Protein AF-A0A376MWL7-F1 (afdb_monomer)

Radius of gyration: 13.62 Å; Cα contacts (8 Å, |Δi|>4): 113; chains: 1; bounding box: 41×29×30 Å

pLDDT: mean 79.99, std 13.61, range [36.25, 93.12]

Secondary structure (DSSP, 8-state):
-HHHHHHHHHHHHHHHHHHHHHHHHH-TTHHHHHHHHHHHHHTT-----HHHHHHHHGGG--S---HHHHHS--TT-TTTS-S--SS-SS-TT---

Sequence (96 aa):
MRTVCLIKIKNQLVTMASIIEKETAVSSETRSGCLGIINRLRIGMRLQTDPTVIYGMGERYNGKLSRADLETPTAYNTYTITGLPPGAIATPGRIR

Nearest PDB structures (foldseek):
  2r1f-assembly1_A  TM=9.179E-01  e=9.634E-09  Escherichia coli K-12
  4iiw-assembly1_B  TM=7.792E-01  e=1.824E-05  Listeria monocytogenes EGD-e
  4iiw-assembly1_A-5  TM=7.808E-01  e=2.479E-05  Listeria monocytogenes EGD-e
  8yoa-assembly1_A  TM=7.532E-01  e=7.453E-03  Mycobacteroides abscessus

Organism: Escherichia coli (NCBI:txid562)

Structure (mmCIF, N/CA/C/O backbone):
data_AF-A0A376MWL7-F1
#
_entry.id   AF-A0A376MWL7-F1
#
loop_
_atom_site.group_PDB
_atom_site.id
_atom_site.type_symbol
_atom_site.label_atom_id
_atom_site.label_alt_id
_atom_site.label_comp_id
_atom_site.label_asym_id
_atom_site.label_entity_id
_atom_site.label_seq_id
_atom_site.pdbx_PDB_ins_code
_atom_site.Cartn_x
_atom_site.Cartn_y
_atom_site.Cartn_z
_atom_site.occupancy
_atom_site.B_iso_or_equiv
_atom_site.auth_seq_id
_atom_site.auth_comp_id
_atom_site.auth_asym_id
_atom_site.auth_atom_id
_atom_site.pdbx_PDB_model_num
ATOM 1 N N . MET A 1 1 ? -26.004 -13.338 7.717 1.00 52.59 1 MET A N 1
ATOM 2 C CA . MET A 1 1 ? -25.197 -12.112 7.962 1.00 52.59 1 MET A CA 1
ATOM 3 C C . MET A 1 1 ? -23.916 -12.340 8.780 1.00 52.59 1 MET A C 1
ATOM 5 O O . MET A 1 1 ? -22.915 -11.725 8.439 1.00 52.59 1 MET A O 1
ATOM 9 N N . ARG A 1 2 ? -23.870 -13.224 9.798 1.00 50.25 2 ARG A N 1
ATOM 10 C CA . ARG A 1 2 ? -22.639 -13.476 10.595 1.00 50.25 2 ARG A CA 1
ATOM 11 C C . ARG A 1 2 ? -21.442 -14.016 9.790 1.00 50.25 2 ARG A C 1
ATOM 13 O O . ARG A 1 2 ? -20.322 -13.565 10.004 1.00 50.25 2 ARG A O 1
ATOM 20 N N . THR A 1 3 ? -21.673 -14.912 8.830 1.00 51.78 3 THR A N 1
ATOM 21 C CA . THR A 1 3 ? -20.606 -15.531 8.017 1.00 51.78 3 THR A CA 1
ATOM 22 C C . THR A 1 3 ? -19.849 -14.514 7.155 1.00 51.78 3 THR A C 1
ATOM 24 O O . THR A 1 3 ? -18.629 -14.577 7.065 1.00 51.78 3 THR A O 1
ATOM 27 N N . VAL A 1 4 ? -20.545 -13.519 6.593 1.00 54.47 4 VAL A N 1
ATOM 28 C CA . VAL A 1 4 ? -19.943 -12.478 5.736 1.00 54.47 4 VAL A CA 1
ATOM 29 C C . VAL A 1 4 ? -19.009 -11.558 6.533 1.00 54.47 4 VAL A C 1
ATOM 31 O O . VAL A 1 4 ? -17.934 -11.210 6.056 1.00 54.47 4 VAL A O 1
ATOM 34 N N . CYS A 1 5 ? -19.376 -11.215 7.773 1.00 50.06 5 CYS A N 1
ATOM 35 C CA . CYS A 1 5 ? -18.537 -10.403 8.661 1.00 50.06 5 CYS A CA 1
ATOM 36 C C . CYS A 1 5 ? -17.234 -11.133 9.040 1.00 50.06 5 CYS A C 1
ATOM 38 O O . CYS A 1 5 ? -16.146 -10.570 8.926 1.00 50.06 5 CYS A O 1
ATOM 40 N N . LEU A 1 6 ? -17.333 -12.421 9.390 1.00 59.69 6 LEU A N 1
ATOM 41 C CA . LEU A 1 6 ? -16.182 -13.280 9.696 1.00 59.69 6 LEU A CA 1
ATOM 42 C C . LEU A 1 6 ? -15.222 -13.436 8.506 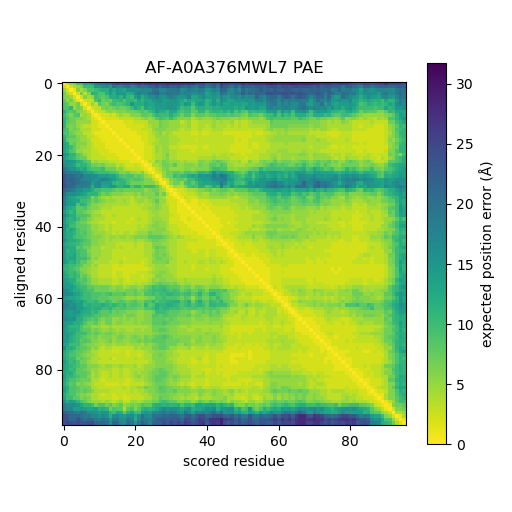1.00 59.69 6 LEU A C 1
ATOM 44 O O . LEU A 1 6 ? -14.009 -13.377 8.695 1.00 59.69 6 LEU A O 1
ATOM 48 N N . ILE A 1 7 ? -15.744 -13.603 7.286 1.00 63.84 7 ILE A N 1
ATOM 49 C CA . ILE A 1 7 ? -14.922 -13.690 6.066 1.00 63.84 7 ILE A CA 1
ATOM 50 C C . ILE A 1 7 ? -14.194 -12.364 5.810 1.00 63.84 7 ILE A C 1
ATOM 52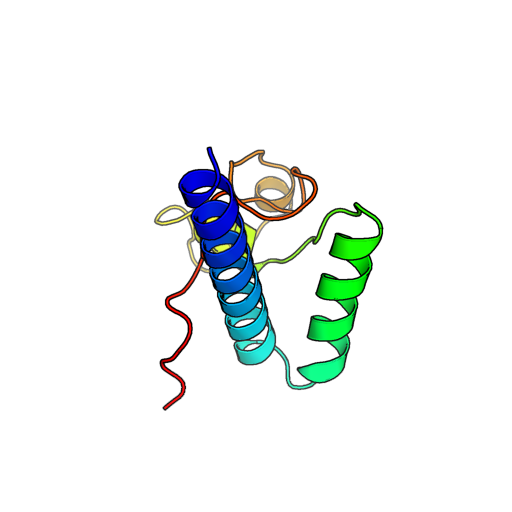 O O . ILE A 1 7 ? -13.006 -12.367 5.494 1.00 63.84 7 ILE A O 1
ATOM 56 N N . LYS A 1 8 ? -14.868 -11.226 6.013 1.00 63.34 8 LYS A N 1
ATOM 57 C CA . LYS A 1 8 ? -14.276 -9.895 5.820 1.00 63.34 8 LYS A CA 1
ATOM 58 C C . LYS A 1 8 ? -13.108 -9.640 6.780 1.00 63.34 8 LYS A C 1
ATOM 60 O O . LYS A 1 8 ? -12.075 -9.138 6.349 1.00 63.34 8 LYS A O 1
ATOM 65 N N . ILE A 1 9 ? -13.236 -10.056 8.043 1.00 73.31 9 ILE A N 1
ATOM 66 C CA . ILE A 1 9 ? -12.165 -9.954 9.050 1.00 73.31 9 ILE A CA 1
ATOM 67 C C . ILE A 1 9 ? -10.976 -10.847 8.679 1.00 73.31 9 ILE A C 1
ATOM 69 O O . ILE A 1 9 ? -9.834 -10.399 8.740 1.00 73.31 9 ILE A O 1
ATOM 73 N N . LYS A 1 10 ? -11.229 -12.091 8.251 1.00 78.56 10 LYS A N 1
ATOM 74 C CA . LYS A 1 10 ? -10.167 -13.011 7.816 1.00 78.56 10 LYS A CA 1
ATOM 75 C C . LYS A 1 10 ? -9.407 -12.468 6.608 1.00 78.56 10 LYS A C 1
ATOM 77 O O . LYS A 1 10 ? -8.182 -12.447 6.635 1.00 78.56 10 LYS A O 1
ATOM 82 N N . ASN A 1 11 ? -10.112 -11.974 5.591 1.00 82.06 11 ASN A N 1
ATOM 83 C CA . ASN A 1 11 ? -9.468 -11.389 4.418 1.00 82.06 11 ASN A CA 1
ATOM 84 C C . ASN A 1 11 ? -8.641 -10.157 4.785 1.00 82.06 11 ASN A C 1
ATOM 86 O O . ASN A 1 11 ? -7.509 -10.050 4.339 1.00 82.06 11 ASN A O 1
ATOM 90 N N . GLN A 1 12 ? -9.153 -9.263 5.634 1.00 84.50 12 GLN A N 1
ATOM 91 C CA . GLN A 1 12 ? -8.389 -8.094 6.078 1.00 84.50 12 GLN A CA 1
ATOM 92 C C . GLN A 1 12 ? -7.144 -8.473 6.884 1.00 84.50 12 GLN A C 1
ATOM 94 O O . GLN A 1 12 ? -6.094 -7.862 6.694 1.00 84.50 12 GLN A O 1
ATOM 99 N N . LEU A 1 13 ? -7.236 -9.502 7.731 1.00 84.12 13 LEU A N 1
ATOM 100 C CA . LEU A 1 13 ? -6.092 -10.032 8.470 1.00 84.12 13 LEU A CA 1
ATOM 101 C C . LEU A 1 13 ? -5.013 -10.563 7.513 1.00 84.12 13 LEU A C 1
ATOM 103 O O . LEU A 1 13 ? -3.843 -10.222 7.657 1.00 84.12 13 LEU A O 1
ATOM 107 N N . VAL A 1 14 ? -5.413 -11.355 6.514 1.00 87.25 14 VAL A N 1
ATOM 108 C CA . VAL A 1 14 ? -4.512 -11.916 5.493 1.00 87.25 14 VAL A CA 1
ATOM 109 C C . VAL A 1 14 ? -3.906 -10.807 4.633 1.00 87.25 14 VAL A C 1
ATOM 111 O O . VAL A 1 14 ? -2.702 -10.814 4.384 1.00 87.25 14 VAL A O 1
ATOM 114 N N . THR A 1 15 ? -4.701 -9.811 4.236 1.00 88.25 15 THR A N 1
ATOM 115 C CA . THR A 1 15 ? -4.214 -8.638 3.506 1.00 88.25 15 THR A CA 1
ATOM 116 C C . THR A 1 15 ? -3.161 -7.893 4.315 1.00 88.25 15 THR A C 1
ATOM 118 O O . THR A 1 15 ? -2.068 -7.643 3.810 1.00 88.25 15 THR A O 1
ATOM 121 N N . MET A 1 16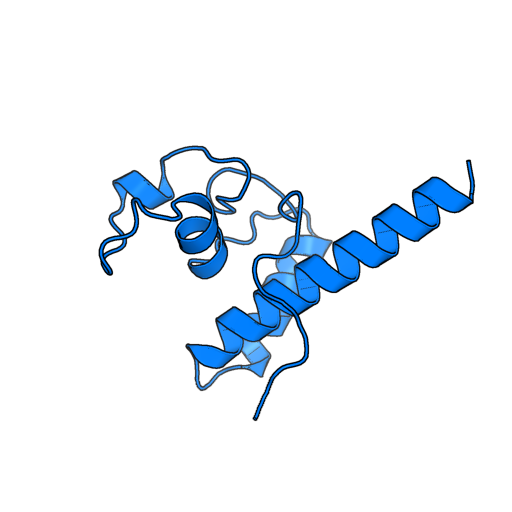 ? -3.442 -7.595 5.583 1.00 86.31 16 MET A N 1
ATOM 122 C CA . MET A 1 16 ? -2.499 -6.901 6.457 1.00 86.31 16 MET A CA 1
ATOM 123 C C . MET A 1 16 ? -1.210 -7.709 6.655 1.00 86.31 16 MET A C 1
ATOM 125 O O . MET A 1 16 ? -0.125 -7.150 6.520 1.00 86.31 16 MET A O 1
ATOM 129 N N . ALA A 1 17 ? -1.316 -9.021 6.884 1.00 85.94 17 ALA A N 1
ATOM 130 C CA . ALA A 1 17 ? -0.159 -9.908 6.997 1.00 85.94 17 ALA A CA 1
ATOM 131 C C . ALA A 1 17 ? 0.696 -9.910 5.718 1.00 85.94 17 ALA A C 1
ATOM 133 O O . ALA A 1 17 ? 1.915 -9.806 5.802 1.00 85.94 17 ALA A O 1
ATOM 134 N N . SER A 1 18 ? 0.066 -9.946 4.539 1.00 88.44 18 SER A N 1
ATOM 135 C CA . SER A 1 18 ? 0.779 -9.933 3.255 1.00 88.44 18 SER A CA 1
ATOM 136 C C . SER A 1 18 ? 1.539 -8.629 2.990 1.00 88.44 18 SER A C 1
ATOM 138 O O . SER A 1 18 ? 2.623 -8.656 2.409 1.00 88.44 18 SER A O 1
ATOM 140 N N . ILE A 1 19 ? 0.988 -7.491 3.433 1.00 86.75 19 ILE A N 1
ATOM 141 C CA . ILE A 1 19 ? 1.636 -6.180 3.310 1.00 86.75 19 ILE A CA 1
ATOM 142 C C . ILE A 1 19 ? 2.845 -6.119 4.239 1.00 86.75 19 ILE A C 1
ATOM 144 O O . ILE A 1 19 ? 3.928 -5.745 3.799 1.00 86.75 19 ILE A O 1
ATOM 148 N N . ILE A 1 20 ? 2.670 -6.532 5.500 1.00 84.31 20 ILE A N 1
ATOM 149 C CA . ILE A 1 20 ? 3.757 -6.572 6.482 1.00 84.31 20 ILE A CA 1
ATOM 150 C C . ILE A 1 20 ? 4.890 -7.465 5.968 1.00 84.31 20 ILE A C 1
ATOM 152 O O . ILE A 1 20 ? 6.031 -7.024 5.948 1.00 84.31 20 ILE A O 1
ATOM 156 N N . GLU A 1 21 ? 4.595 -8.671 5.479 1.00 84.56 21 GLU A N 1
ATOM 157 C CA . GLU A 1 21 ? 5.620 -9.590 4.968 1.00 84.56 21 GLU A CA 1
ATOM 158 C C . GLU A 1 21 ? 6.469 -8.949 3.857 1.00 84.56 21 GLU A C 1
ATOM 160 O O . GLU A 1 21 ? 7.700 -8.998 3.904 1.00 84.56 21 GLU A O 1
ATOM 165 N N . LYS A 1 22 ? 5.835 -8.260 2.901 1.00 84.56 22 LYS A N 1
ATOM 166 C CA . LYS A 1 22 ? 6.556 -7.568 1.824 1.00 84.56 22 LYS A CA 1
ATOM 167 C C . LYS A 1 22 ? 7.367 -6.366 2.302 1.00 84.56 22 LYS A C 1
ATOM 169 O O . LYS A 1 22 ? 8.464 -6.164 1.795 1.00 84.56 22 LYS A O 1
ATOM 174 N N . GLU A 1 23 ? 6.880 -5.623 3.288 1.00 81.69 23 GLU A N 1
ATOM 175 C CA . GLU A 1 23 ? 7.613 -4.498 3.883 1.00 81.69 23 GLU A CA 1
ATOM 176 C C . GLU A 1 23 ? 8.876 -4.971 4.629 1.00 81.69 23 GLU A C 1
ATOM 178 O O . GLU A 1 23 ? 9.946 -4.360 4.559 1.00 81.69 23 GLU A O 1
ATOM 183 N N . THR A 1 24 ? 8.767 -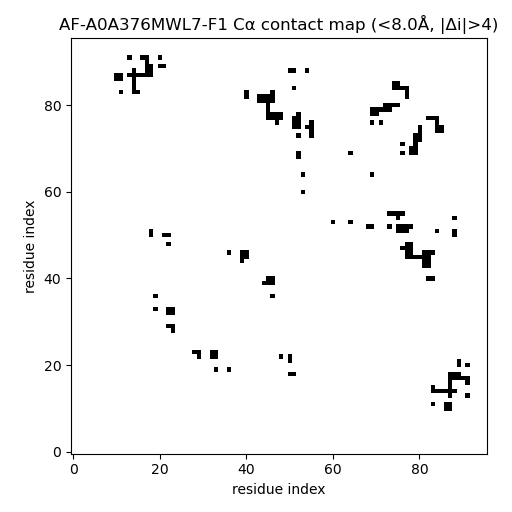6.112 5.314 1.00 71.94 24 THR A N 1
ATOM 184 C CA . THR A 1 24 ? 9.878 -6.717 6.064 1.00 71.94 24 THR A CA 1
ATOM 185 C C . THR A 1 24 ? 10.923 -7.371 5.168 1.00 71.94 24 THR A C 1
ATOM 187 O O . THR A 1 24 ? 12.097 -7.389 5.517 1.00 71.94 24 THR A O 1
ATOM 190 N N . ALA A 1 25 ? 10.532 -7.847 3.982 1.00 68.94 25 ALA A N 1
ATOM 191 C CA . ALA A 1 25 ? 11.475 -8.375 2.997 1.00 68.94 25 ALA A CA 1
ATOM 192 C C . ALA A 1 25 ? 12.391 -7.289 2.401 1.00 68.94 25 ALA A C 1
ATOM 194 O O . ALA A 1 25 ? 13.447 -7.612 1.862 1.00 68.94 25 ALA A O 1
ATOM 195 N N . VAL A 1 26 ? 11.988 -6.015 2.482 1.00 65.69 26 VAL A N 1
ATOM 196 C CA . VAL A 1 26 ? 12.724 -4.877 1.909 1.00 65.69 26 VAL A CA 1
ATOM 197 C C . VAL A 1 26 ? 13.538 -4.117 2.967 1.00 65.69 26 VAL A C 1
ATOM 199 O O . VAL A 1 26 ? 14.558 -3.526 2.621 1.00 65.69 26 VAL A O 1
ATOM 202 N N . SER A 1 27 ? 13.150 -4.145 4.251 1.00 59.53 27 SER A N 1
ATOM 203 C CA . SER A 1 27 ? 13.786 -3.333 5.304 1.00 59.53 27 SER A CA 1
ATOM 204 C C . SER A 1 27 ? 14.304 -4.132 6.512 1.00 59.53 27 SER A C 1
ATOM 206 O O . SER A 1 27 ? 13.605 -4.947 7.119 1.00 59.53 27 SER A O 1
ATOM 208 N N . SER A 1 28 ? 15.532 -3.821 6.940 1.00 59.91 28 SER A N 1
ATOM 209 C CA . SER A 1 28 ? 16.131 -4.324 8.187 1.00 59.91 28 SER A CA 1
ATOM 210 C C . SER A 1 28 ? 15.450 -3.775 9.453 1.00 59.91 28 SER A C 1
ATOM 212 O O . SER A 1 28 ? 15.583 -4.355 10.528 1.00 59.91 28 SER A O 1
ATOM 214 N N . GLU A 1 29 ? 14.648 -2.710 9.333 1.00 58.81 29 GLU A N 1
ATOM 215 C CA . GLU A 1 29 ? 13.847 -2.097 10.408 1.00 58.81 29 GLU A CA 1
ATOM 216 C C . GLU A 1 29 ? 12.399 -2.622 10.453 1.00 58.81 29 GLU A C 1
ATOM 218 O O . GLU A 1 29 ? 11.424 -1.899 10.680 1.00 58.81 29 GLU A O 1
ATOM 223 N N . THR A 1 30 ? 12.266 -3.934 10.280 1.00 63.16 30 THR A N 1
ATOM 224 C CA . THR A 1 30 ? 11.012 -4.701 10.210 1.00 63.16 30 THR A CA 1
ATOM 225 C C . THR A 1 30 ? 9.961 -4.316 11.273 1.00 63.16 30 THR A C 1
ATOM 227 O O . THR A 1 30 ? 8.761 -4.281 10.991 1.00 63.16 30 THR A O 1
ATOM 230 N N . ARG A 1 31 ? 10.371 -3.999 12.510 1.00 67.31 31 ARG A N 1
ATOM 231 C CA . ARG A 1 31 ? 9.435 -3.748 13.623 1.00 67.31 31 ARG A CA 1
ATOM 232 C C . ARG A 1 31 ? 8.797 -2.354 13.583 1.00 67.31 31 ARG A C 1
ATOM 234 O O . ARG A 1 31 ? 7.615 -2.222 13.899 1.00 67.31 31 ARG A O 1
ATOM 241 N N . SER A 1 32 ? 9.557 -1.338 13.178 1.00 74.50 32 SER A N 1
ATOM 242 C CA . SER A 1 32 ? 9.105 0.060 13.139 1.00 74.50 32 SER A CA 1
ATOM 243 C C . SER A 1 32 ? 8.141 0.305 11.978 1.00 74.50 32 SER A C 1
ATOM 245 O O . SER A 1 32 ? 7.089 0.917 12.174 1.00 74.50 32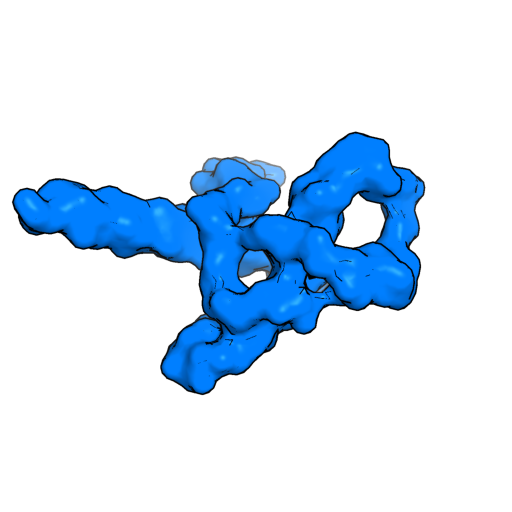 SER A O 1
ATOM 247 N N . GLY A 1 33 ? 8.438 -0.251 10.797 1.00 74.50 33 GLY A N 1
ATOM 248 C CA . GLY A 1 33 ? 7.553 -0.174 9.627 1.00 74.50 33 GLY A CA 1
ATOM 249 C C . GLY A 1 33 ? 6.193 -0.838 9.874 1.00 74.50 33 GLY A C 1
ATOM 250 O O . GLY A 1 33 ? 5.147 -0.246 9.605 1.00 74.50 33 GLY A O 1
ATOM 251 N N . CYS A 1 34 ? 6.194 -2.022 10.499 1.00 79.62 34 CYS A N 1
ATOM 252 C CA . CYS A 1 34 ? 4.972 -2.739 10.870 1.00 79.62 34 CYS A CA 1
ATOM 253 C C . CYS A 1 34 ? 4.083 -1.925 11.829 1.00 79.62 34 CYS A C 1
ATOM 255 O O . CYS A 1 34 ? 2.881 -1.775 11.591 1.00 79.62 34 CYS A O 1
ATOM 257 N N . LEU A 1 35 ? 4.669 -1.324 12.875 1.00 82.94 35 LEU A N 1
ATOM 258 C CA . LEU A 1 35 ? 3.928 -0.449 13.790 1.00 82.94 35 LEU A CA 1
ATOM 259 C C . LEU A 1 35 ? 3.346 0.776 13.073 1.00 82.94 35 LEU A C 1
ATOM 261 O O . LEU A 1 35 ? 2.215 1.171 13.356 1.00 82.94 35 LEU A O 1
ATOM 265 N N . GLY A 1 36 ? 4.096 1.362 12.136 1.00 85.38 36 GLY A N 1
ATOM 266 C CA . GLY A 1 36 ? 3.644 2.492 11.326 1.00 85.38 36 GLY A CA 1
ATOM 267 C C . GLY A 1 36 ? 2.384 2.169 10.522 1.00 85.38 36 GLY A C 1
ATOM 268 O O . GLY A 1 36 ? 1.415 2.926 10.570 1.00 85.38 36 GLY A O 1
ATOM 269 N N . ILE A 1 37 ? 2.356 1.015 9.851 1.00 85.38 37 ILE A N 1
ATOM 270 C CA . ILE A 1 37 ? 1.200 0.551 9.065 1.00 85.38 37 ILE A CA 1
ATOM 271 C C . ILE A 1 37 ? -0.024 0.343 9.965 1.00 85.38 37 ILE A C 1
ATOM 273 O O . ILE A 1 37 ? -1.113 0.826 9.649 1.00 85.38 37 ILE A O 1
ATOM 277 N N . ILE A 1 38 ? 0.150 -0.323 11.112 1.00 86.25 38 ILE A N 1
ATOM 278 C CA . ILE A 1 38 ? -0.943 -0.585 12.061 1.00 86.25 38 ILE A CA 1
ATOM 279 C C . ILE A 1 38 ? -1.502 0.727 12.624 1.00 86.25 38 ILE A C 1
ATOM 281 O O . ILE A 1 38 ? -2.720 0.911 12.679 1.00 86.25 38 ILE A O 1
ATOM 285 N N . ASN A 1 39 ? -0.628 1.659 13.007 1.00 89.25 39 ASN A N 1
ATOM 286 C CA . ASN A 1 39 ? -1.037 2.954 13.543 1.00 89.25 39 ASN A CA 1
ATOM 287 C C . ASN A 1 39 ? -1.798 3.778 12.503 1.00 89.25 39 ASN A C 1
ATOM 289 O O . ASN A 1 39 ? -2.860 4.310 12.825 1.00 89.25 39 ASN A O 1
ATOM 293 N N . ARG A 1 40 ? -1.309 3.828 11.256 1.00 90.81 40 ARG A N 1
ATOM 294 C CA . ARG A 1 40 ? -1.993 4.506 10.143 1.00 90.81 40 ARG A CA 1
ATOM 295 C C . ARG A 1 40 ? -3.371 3.909 9.892 1.00 90.81 40 ARG A C 1
ATOM 297 O O . ARG A 1 40 ? -4.342 4.655 9.799 1.00 90.81 40 ARG A O 1
ATOM 304 N N . LEU A 1 41 ? -3.479 2.581 9.869 1.00 87.81 41 LEU A N 1
ATOM 305 C CA . LEU A 1 41 ? -4.760 1.906 9.679 1.00 87.81 41 LEU A CA 1
ATOM 306 C C . LEU A 1 41 ? -5.749 2.232 10.807 1.00 87.81 41 LEU A C 1
ATOM 308 O O . LEU A 1 41 ? -6.918 2.503 10.541 1.00 87.81 41 LEU A O 1
ATOM 312 N N . ARG A 1 42 ? -5.276 2.254 12.059 1.00 87.69 42 ARG A N 1
ATOM 313 C CA . ARG A 1 42 ? -6.101 2.544 13.240 1.00 87.69 42 ARG A CA 1
ATOM 314 C C . ARG A 1 42 ? -6.694 3.954 13.222 1.00 87.69 42 ARG A C 1
ATOM 316 O O . ARG A 1 42 ? -7.821 4.129 13.673 1.00 87.69 42 ARG A O 1
ATOM 323 N N . ILE A 1 43 ? -5.953 4.940 12.721 1.00 89.69 43 ILE A N 1
ATOM 324 C CA . ILE A 1 43 ? -6.406 6.339 12.639 1.00 89.69 43 ILE A CA 1
ATOM 325 C C . ILE A 1 43 ? -7.066 6.685 11.294 1.00 89.69 43 ILE A C 1
ATOM 327 O O . ILE A 1 43 ? -7.393 7.843 11.060 1.00 89.69 43 ILE A O 1
ATOM 331 N N . GLY A 1 44 ? -7.245 5.709 10.396 1.00 86.38 44 GLY A N 1
ATOM 332 C CA . GLY A 1 44 ? -7.827 5.944 9.072 1.00 86.38 44 GLY A CA 1
ATOM 333 C C . GLY A 1 44 ? -6.928 6.755 8.130 1.00 86.38 44 GLY A C 1
ATOM 334 O O . GLY A 1 44 ? -7.428 7.426 7.232 1.00 86.38 44 GLY A O 1
ATOM 335 N N . MET A 1 45 ? -5.609 6.713 8.326 1.00 88.25 45 MET A N 1
ATOM 336 C CA . MET A 1 45 ? -4.626 7.325 7.432 1.00 88.25 45 MET A CA 1
ATOM 337 C C . MET A 1 45 ? -4.298 6.383 6.263 1.00 88.25 45 MET A C 1
ATOM 339 O O . MET A 1 45 ? -4.409 5.159 6.366 1.00 88.25 45 MET A O 1
ATOM 343 N N . ARG A 1 46 ? -3.876 6.958 5.133 1.00 89.69 46 ARG A N 1
ATOM 344 C CA . ARG A 1 46 ? -3.328 6.202 3.998 1.00 89.69 46 ARG A CA 1
ATOM 345 C C . ARG A 1 46 ? -2.090 5.417 4.431 1.00 89.69 46 ARG A C 1
ATOM 347 O O . ARG A 1 46 ? -1.284 5.930 5.203 1.00 89.69 46 ARG A O 1
ATOM 354 N N . LEU A 1 47 ? -1.940 4.185 3.944 1.00 88.62 47 LEU A N 1
ATOM 355 C CA . LEU A 1 47 ? -0.822 3.327 4.355 1.00 88.62 47 LEU A CA 1
ATOM 356 C C . LEU A 1 47 ? 0.491 3.741 3.685 1.00 88.62 47 LEU A C 1
ATOM 358 O O . LEU A 1 47 ? 1.523 3.691 4.357 1.00 88.62 47 LEU A O 1
ATOM 362 N N . GLN A 1 48 ? 0.411 4.204 2.428 1.00 89.31 48 GLN A N 1
ATOM 363 C CA . GLN A 1 48 ? 1.543 4.670 1.617 1.00 89.31 48 GLN A CA 1
AT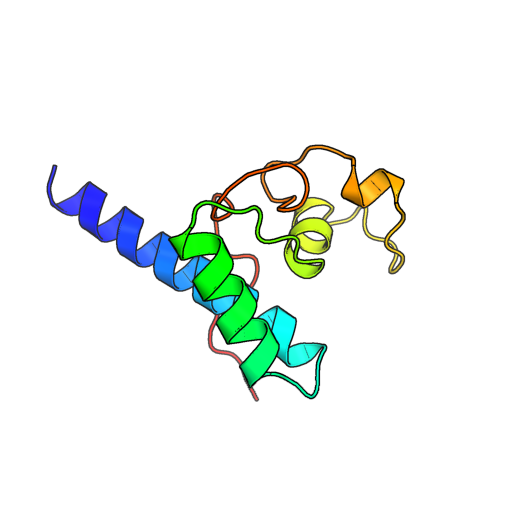OM 364 C C . GLN A 1 48 ? 2.678 3.641 1.577 1.00 89.31 48 GLN A C 1
ATOM 366 O O . GLN A 1 48 ? 3.783 3.907 2.039 1.00 89.31 48 GLN A O 1
ATOM 371 N N . THR A 1 49 ? 2.368 2.438 1.092 1.00 87.38 49 THR A N 1
ATOM 372 C CA . THR A 1 49 ? 3.323 1.328 1.015 1.00 87.38 49 THR A CA 1
ATOM 373 C C . THR A 1 49 ? 3.633 0.973 -0.437 1.00 87.38 49 THR A C 1
ATOM 375 O O . THR A 1 49 ? 2.745 0.575 -1.200 1.00 87.38 49 THR A O 1
ATOM 378 N N . ASP A 1 50 ? 4.908 1.054 -0.819 1.00 87.12 50 ASP A N 1
ATOM 379 C CA . ASP A 1 50 ? 5.393 0.733 -2.170 1.00 87.12 50 ASP A CA 1
ATOM 380 C C . ASP A 1 50 ? 4.983 -0.666 -2.669 1.00 87.12 50 ASP A C 1
ATOM 382 O O . ASP A 1 50 ? 4.526 -0.775 -3.813 1.00 87.12 50 ASP A O 1
ATOM 386 N N . PRO A 1 51 ? 5.032 -1.745 -1.849 1.00 88.56 51 PRO A N 1
ATOM 387 C CA . PRO A 1 51 ? 4.667 -3.086 -2.305 1.00 88.56 51 PRO A CA 1
ATOM 388 C C . PRO A 1 51 ? 3.238 -3.185 -2.845 1.00 88.56 51 PRO A C 1
ATOM 390 O O . PRO A 1 51 ? 2.959 -3.994 -3.728 1.00 88.56 51 PRO A O 1
ATOM 393 N N . THR A 1 52 ? 2.322 -2.359 -2.332 1.00 90.12 52 THR A N 1
AT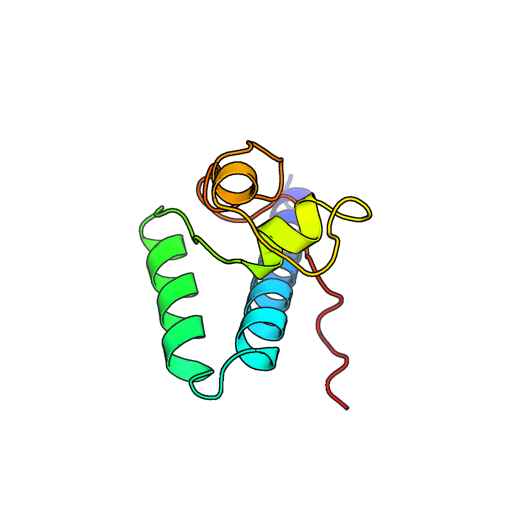OM 394 C CA . THR A 1 52 ? 0.922 -2.354 -2.779 1.00 90.12 52 THR A CA 1
ATOM 395 C C . THR A 1 52 ? 0.754 -1.686 -4.141 1.00 90.12 52 THR A C 1
ATOM 397 O O . THR A 1 52 ? -0.027 -2.164 -4.965 1.00 90.12 52 THR A O 1
ATOM 400 N N . VAL A 1 53 ? 1.545 -0.645 -4.423 1.00 90.50 53 VAL A N 1
ATOM 401 C CA . VAL A 1 53 ? 1.588 0.010 -5.738 1.00 90.50 53 VAL A CA 1
ATOM 402 C C . VAL A 1 53 ? 2.194 -0.934 -6.767 1.00 90.50 53 VAL A C 1
ATOM 404 O O . VAL A 1 53 ? 1.603 -1.149 -7.822 1.00 90.50 53 VAL A O 1
ATOM 407 N N . ILE A 1 54 ? 3.316 -1.573 -6.423 1.00 88.75 54 ILE A N 1
ATOM 408 C CA . ILE A 1 54 ? 3.987 -2.564 -7.274 1.00 88.75 54 ILE A CA 1
ATOM 409 C C . ILE A 1 54 ? 3.035 -3.711 -7.623 1.00 88.75 54 ILE A C 1
ATOM 411 O O . ILE A 1 54 ? 2.910 -4.075 -8.791 1.00 88.75 54 ILE A O 1
ATOM 415 N N . TYR A 1 55 ? 2.302 -4.231 -6.636 1.00 89.25 55 TYR A N 1
ATOM 416 C CA . TYR A 1 55 ? 1.295 -5.262 -6.876 1.00 89.25 55 TYR A CA 1
ATOM 417 C C . TYR A 1 55 ? 0.171 -4.779 -7.804 1.00 89.25 55 TYR A C 1
ATOM 419 O O . TYR A 1 55 ? -0.211 -5.489 -8.730 1.00 89.25 55 TYR A O 1
ATOM 427 N N . GLY A 1 56 ? -0.335 -3.559 -7.594 1.00 87.25 56 GLY A N 1
ATOM 428 C CA . GLY A 1 56 ? -1.381 -2.965 -8.430 1.00 87.25 56 GLY A CA 1
ATOM 429 C C . GLY A 1 56 ? -0.955 -2.693 -9.876 1.00 87.25 56 GLY A C 1
ATOM 430 O O . GLY A 1 56 ? -1.808 -2.676 -10.762 1.00 87.25 56 GLY A O 1
ATOM 431 N N . MET A 1 57 ? 0.341 -2.495 -10.126 1.00 87.31 57 MET A N 1
ATOM 432 C CA . MET A 1 57 ? 0.893 -2.331 -11.474 1.00 87.31 57 MET A CA 1
ATOM 433 C C . MET A 1 57 ? 1.032 -3.659 -12.231 1.00 87.31 57 MET A C 1
ATOM 435 O O . MET A 1 57 ? 0.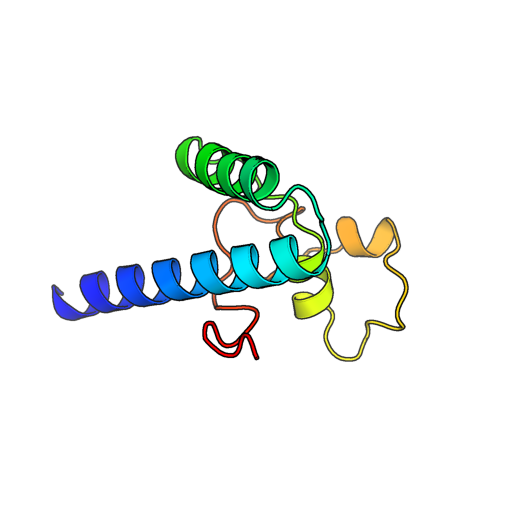942 -3.664 -13.461 1.00 87.31 57 MET A O 1
ATOM 439 N N . GLY A 1 58 ? 1.243 -4.774 -11.523 1.00 87.06 58 GLY A N 1
ATOM 440 C CA . GLY A 1 58 ? 1.404 -6.098 -12.125 1.00 87.06 58 GLY A CA 1
ATOM 441 C C . GLY A 1 58 ? 2.518 -6.124 -13.176 1.00 87.06 58 GLY A C 1
ATOM 442 O O . GLY A 1 58 ? 3.642 -5.706 -12.913 1.00 87.06 58 GLY A O 1
ATOM 443 N N . GLU A 1 59 ? 2.196 -6.568 -14.393 1.00 83.88 59 GLU A N 1
ATOM 444 C CA . GLU A 1 59 ? 3.141 -6.673 -15.519 1.00 83.88 59 GLU A CA 1
ATOM 445 C C . GLU A 1 59 ? 3.687 -5.325 -16.016 1.00 83.88 59 GLU A C 1
ATOM 447 O O . GLU A 1 59 ? 4.694 -5.286 -16.718 1.00 83.88 59 GLU A O 1
ATOM 452 N N . ARG A 1 60 ? 3.053 -4.202 -15.651 1.00 85.06 60 ARG A N 1
ATOM 453 C CA . ARG A 1 60 ? 3.553 -2.862 -16.005 1.00 85.06 60 ARG A CA 1
ATOM 454 C C . ARG A 1 60 ? 4.785 -2.468 -15.196 1.00 85.06 60 ARG A C 1
ATOM 456 O O . ARG A 1 60 ? 5.489 -1.536 -15.578 1.00 85.06 60 ARG A O 1
ATOM 463 N N . TYR A 1 61 ? 5.044 -3.156 -14.086 1.00 86.00 61 TYR A N 1
ATOM 464 C CA . TYR A 1 61 ? 6.205 -2.885 -13.259 1.00 86.00 61 TYR A CA 1
ATOM 465 C C . TYR A 1 61 ? 7.480 -3.397 -13.935 1.00 86.00 61 TYR A C 1
ATOM 467 O O . TYR A 1 61 ? 7.709 -4.596 -14.059 1.00 86.00 61 TYR A O 1
ATOM 475 N N . ASN A 1 62 ? 8.349 -2.471 -14.327 1.00 84.81 62 ASN A N 1
ATOM 476 C CA . ASN A 1 62 ? 9.617 -2.759 -15.001 1.00 84.81 62 ASN A CA 1
ATOM 477 C C . ASN A 1 62 ? 10.828 -2.727 -14.046 1.00 84.81 62 ASN A C 1
ATOM 479 O O . ASN A 1 62 ? 11.965 -2.551 -14.485 1.00 84.81 62 ASN A O 1
ATOM 483 N N . GLY A 1 63 ? 10.592 -2.848 -12.736 1.00 84.06 63 GLY A N 1
ATOM 484 C CA . GLY A 1 63 ? 11.638 -2.740 -11.716 1.00 84.06 63 GLY A CA 1
ATOM 485 C C . GLY A 1 63 ? 11.936 -1.310 -11.256 1.00 84.06 63 GLY A C 1
ATOM 486 O O . GLY A 1 63 ? 12.792 -1.127 -10.393 1.00 84.06 63 GLY A O 1
ATOM 487 N N . LYS A 1 64 ? 11.253 -0.296 -11.802 1.00 85.62 64 LYS A N 1
ATOM 488 C CA . LYS A 1 64 ? 11.358 1.098 -11.357 1.00 85.62 64 LYS A CA 1
ATOM 489 C C . LYS A 1 64 ? 9.985 1.637 -10.979 1.00 85.62 64 LYS A C 1
ATOM 491 O O . LYS A 1 64 ? 9.022 1.458 -11.715 1.00 85.62 64 LYS A O 1
ATOM 496 N N . LEU A 1 65 ? 9.927 2.313 -9.835 1.00 85.75 65 LEU A N 1
ATOM 497 C CA . LEU A 1 65 ? 8.742 3.019 -9.361 1.00 85.75 65 LEU A CA 1
ATOM 498 C C . LEU A 1 65 ? 8.935 4.514 -9.624 1.00 85.75 65 LEU A C 1
ATOM 500 O O . LEU A 1 65 ? 9.869 5.125 -9.100 1.00 85.75 65 LEU A O 1
ATOM 504 N N . SER A 1 66 ? 8.095 5.099 -10.473 1.00 89.00 66 SER A N 1
ATOM 505 C CA . SER A 1 66 ? 8.106 6.535 -10.740 1.00 89.00 66 SER A CA 1
ATOM 506 C C . SER A 1 66 ? 7.105 7.270 -9.845 1.00 89.00 66 SER A C 1
ATOM 508 O O . SER A 1 66 ? 6.169 6.680 -9.308 1.00 89.00 66 SER A O 1
ATOM 510 N N . ARG A 1 67 ? 7.260 8.593 -9.704 1.00 88.00 67 ARG A N 1
ATOM 511 C CA . ARG A 1 67 ? 6.264 9.417 -8.993 1.00 88.00 67 ARG A CA 1
ATOM 512 C C . ARG A 1 67 ? 4.883 9.353 -9.648 1.00 88.00 67 ARG A C 1
ATOM 514 O O . ARG A 1 67 ? 3.885 9.341 -8.940 1.00 88.00 67 ARG A O 1
ATOM 521 N N . ALA A 1 68 ? 4.836 9.248 -10.975 1.00 88.75 68 ALA A N 1
ATOM 522 C CA . ALA A 1 68 ? 3.581 9.102 -11.703 1.00 88.75 68 ALA A CA 1
ATOM 523 C C . ALA A 1 68 ? 2.840 7.813 -11.304 1.00 88.75 68 ALA A C 1
ATOM 525 O O . ALA A 1 68 ? 1.616 7.819 -11.192 1.00 88.75 68 ALA A O 1
ATOM 526 N N . ASP A 1 69 ? 3.566 6.730 -11.012 1.00 87.94 69 ASP A N 1
ATOM 527 C CA . ASP A 1 69 ? 2.965 5.468 -10.565 1.00 87.94 69 ASP A CA 1
ATOM 528 C C . ASP A 1 69 ? 2.353 5.592 -9.164 1.00 87.94 69 ASP A C 1
ATOM 530 O O . ASP A 1 69 ? 1.277 5.054 -8.905 1.00 87.94 69 ASP A O 1
ATOM 534 N N . LEU A 1 70 ? 2.995 6.360 -8.274 1.00 88.81 70 LEU A N 1
ATOM 535 C CA . LEU A 1 70 ? 2.474 6.656 -6.934 1.00 88.81 70 LEU A CA 1
ATOM 536 C C . LEU A 1 70 ? 1.186 7.488 -6.986 1.00 88.81 70 LEU A C 1
ATOM 538 O O . LEU A 1 70 ? 0.302 7.312 -6.149 1.00 88.81 70 LEU A O 1
ATOM 542 N N . GLU A 1 71 ? 1.063 8.373 -7.972 1.00 90.50 71 GLU A N 1
ATOM 543 C CA . GLU A 1 71 ? -0.107 9.235 -8.165 1.00 90.50 71 GLU A CA 1
ATOM 544 C C . GLU A 1 71 ? -1.223 8.556 -8.971 1.00 90.50 71 GLU A C 1
ATOM 546 O O . GLU A 1 71 ? -2.378 8.979 -8.903 1.00 90.50 71 GLU A O 1
ATOM 551 N N . THR A 1 72 ? -0.911 7.480 -9.701 1.00 89.00 72 THR A N 1
ATOM 552 C CA . THR A 1 72 ? -1.880 6.769 -10.539 1.00 89.00 72 THR A CA 1
ATOM 553 C C . THR A 1 72 ? -2.869 5.981 -9.672 1.00 89.00 72 THR A C 1
ATOM 555 O O . THR A 1 72 ? -2.472 5.031 -8.988 1.00 89.00 72 THR A O 1
ATOM 558 N N . PRO A 1 73 ? -4.174 6.312 -9.697 1.00 88.50 73 PRO A N 1
ATOM 559 C CA . PRO A 1 73 ? -5.159 5.629 -8.874 1.00 88.50 73 PRO A CA 1
ATOM 560 C C . PRO A 1 73 ? -5.377 4.196 -9.361 1.00 88.50 73 PRO A C 1
ATOM 562 O O . PRO A 1 73 ? -5.786 3.951 -10.495 1.00 88.50 73 PRO A O 1
ATOM 565 N N . THR A 1 74 ? -5.143 3.237 -8.469 1.00 88.56 74 THR A N 1
ATOM 566 C CA . THR A 1 74 ? -5.476 1.824 -8.677 1.00 88.56 74 THR A CA 1
ATOM 567 C C . THR A 1 74 ? -6.155 1.271 -7.430 1.00 88.56 74 THR A C 1
ATOM 569 O O . THR A 1 74 ? -6.023 1.824 -6.338 1.00 88.56 74 THR A O 1
ATOM 572 N N . ALA A 1 75 ? -6.854 0.142 -7.567 1.00 89.88 75 ALA A N 1
ATOM 573 C CA . ALA A 1 75 ? -7.527 -0.506 -6.439 1.00 89.88 75 ALA A CA 1
ATOM 574 C C . ALA A 1 75 ? -6.565 -0.950 -5.318 1.00 89.88 75 ALA A C 1
ATOM 576 O O . ALA A 1 75 ? -7.016 -1.204 -4.205 1.00 89.88 75 ALA A O 1
ATOM 577 N N . TYR A 1 76 ? -5.261 -1.043 -5.602 1.00 90.88 76 TYR A N 1
ATOM 578 C CA . TYR A 1 76 ? -4.228 -1.452 -4.648 1.00 90.88 76 TYR A CA 1
ATOM 579 C C . TYR A 1 76 ? -3.279 -0.315 -4.255 1.00 90.88 76 TYR A C 1
ATOM 581 O O . TYR A 1 76 ? -2.520 -0.476 -3.307 1.00 90.88 76 TYR A O 1
ATOM 589 N N . ASN A 1 77 ?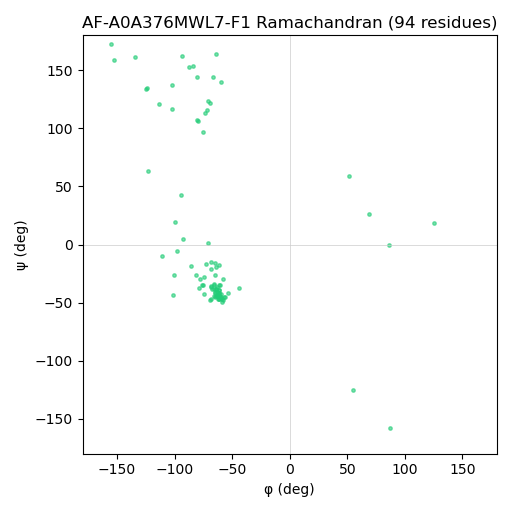 -3.318 0.841 -4.924 1.00 93.12 77 ASN A N 1
ATOM 590 C CA . ASN A 1 77 ? -2.397 1.934 -4.637 1.00 93.12 77 ASN A CA 1
ATOM 591 C C . ASN A 1 77 ? -2.785 2.667 -3.340 1.00 93.12 77 ASN A C 1
ATOM 593 O O . ASN A 1 77 ? -3.591 3.603 -3.352 1.00 93.12 77 ASN A O 1
ATOM 597 N N . THR A 1 78 ? -2.139 2.292 -2.234 1.00 91.38 78 THR A N 1
ATOM 598 C CA . THR A 1 78 ? -2.337 2.881 -0.897 1.00 91.38 78 THR A CA 1
ATOM 599 C C . THR A 1 78 ? -1.804 4.309 -0.723 1.00 91.38 78 THR A C 1
ATOM 601 O O . THR A 1 78 ? -1.953 4.871 0.364 1.00 91.38 78 THR A O 1
ATOM 604 N N . TYR A 1 79 ? -1.234 4.930 -1.763 1.00 91.62 79 TYR A N 1
ATOM 605 C CA . TYR A 1 79 ? -1.004 6.382 -1.819 1.00 91.62 79 TYR A CA 1
ATOM 606 C C . TYR A 1 79 ? -2.263 7.146 -2.229 1.00 91.62 79 TYR A C 1
ATOM 608 O O . TYR A 1 79 ? -2.435 8.302 -1.841 1.00 91.62 79 TYR A O 1
ATOM 616 N N . THR A 1 80 ? -3.164 6.491 -2.962 1.00 91.06 80 THR A N 1
ATOM 617 C CA . THR A 1 80 ? -4.416 7.088 -3.447 1.00 91.06 80 THR A CA 1
ATOM 618 C C . THR A 1 80 ? -5.610 6.666 -2.593 1.00 91.06 80 THR A C 1
ATOM 620 O O . THR A 1 80 ? -6.406 7.518 -2.187 1.00 91.06 80 THR A O 1
ATOM 623 N N . ILE A 1 81 ? -5.692 5.382 -2.230 1.00 90.19 81 ILE A N 1
ATOM 624 C CA . ILE A 1 81 ? -6.771 4.833 -1.400 1.00 90.19 81 ILE A CA 1
ATOM 625 C C . ILE A 1 81 ? -6.463 4.953 0.095 1.00 90.19 81 ILE A C 1
ATOM 627 O O . ILE A 1 81 ? -5.309 4.932 0.525 1.00 90.19 81 ILE A O 1
ATOM 631 N N . THR A 1 82 ? -7.519 5.031 0.900 1.00 88.44 82 THR A N 1
ATOM 632 C CA . THR A 1 82 ? -7.431 5.011 2.364 1.00 88.44 82 THR A CA 1
ATOM 633 C C . THR A 1 82 ? -7.808 3.627 2.889 1.00 88.44 82 THR A C 1
ATOM 635 O O . THR A 1 82 ? -8.796 3.044 2.447 1.00 88.44 82 THR A O 1
ATOM 638 N N . GLY A 1 83 ? -7.055 3.117 3.866 1.00 87.31 83 GLY A N 1
ATOM 639 C CA . GLY A 1 83 ? -7.291 1.800 4.462 1.00 87.31 83 GLY A CA 1
ATOM 640 C C . GLY A 1 83 ? -6.610 0.651 3.713 1.00 87.31 83 GLY A C 1
ATOM 641 O O . GLY A 1 83 ? -5.603 0.844 3.033 1.00 87.31 83 GLY A O 1
ATOM 642 N N . LEU A 1 84 ? -7.130 -0.567 3.896 1.00 87.81 84 LEU A N 1
ATOM 643 C CA . LEU A 1 84 ? -6.571 -1.776 3.286 1.00 87.81 84 LEU A CA 1
ATOM 644 C C . LEU A 1 84 ? -7.012 -1.928 1.819 1.00 87.81 84 LEU A C 1
ATOM 646 O O . LEU A 1 84 ? -8.172 -1.644 1.508 1.00 87.81 84 LEU A O 1
ATOM 650 N N . PRO A 1 85 ? -6.136 -2.452 0.942 1.00 89.75 85 PRO A N 1
ATOM 651 C CA . PRO A 1 85 ? -6.517 -2.850 -0.408 1.00 89.75 85 PRO A CA 1
ATOM 652 C C . PRO A 1 85 ? -7.537 -4.009 -0.388 1.00 89.75 85 PRO A C 1
ATOM 654 O O . PRO A 1 85 ? -7.699 -4.685 0.636 1.00 89.75 85 PRO A O 1
ATOM 657 N N . PRO A 1 86 ? -8.230 -4.277 -1.512 1.00 87.50 86 PRO A N 1
ATOM 658 C CA . PRO A 1 86 ? -9.315 -5.260 -1.577 1.00 87.50 86 PRO A CA 1
ATOM 659 C C . PRO A 1 86 ? -8.863 -6.705 -1.317 1.00 87.50 86 PRO A C 1
ATOM 661 O O . PRO A 1 86 ? -9.692 -7.546 -0.967 1.00 87.50 86 PRO A O 1
ATOM 664 N N . GLY A 1 87 ? -7.568 -7.002 -1.450 1.00 87.50 87 GLY A N 1
ATOM 665 C CA . GLY A 1 87 ? -7.015 -8.332 -1.222 1.00 87.50 87 GLY A CA 1
ATOM 666 C C . GLY A 1 87 ? -5.540 -8.313 -0.842 1.00 87.50 87 GLY A C 1
ATOM 667 O O . GLY A 1 87 ? -4.885 -7.270 -0.877 1.00 87.50 87 GLY A O 1
ATOM 668 N N . ALA A 1 88 ? -5.038 -9.488 -0.473 1.00 88.00 88 ALA A N 1
ATOM 669 C CA . ALA A 1 88 ? -3.635 -9.693 -0.148 1.00 88.00 88 ALA A CA 1
ATOM 670 C C . ALA A 1 88 ? -2.745 -9.508 -1.384 1.00 88.00 88 ALA A C 1
ATOM 672 O O . ALA A 1 88 ? -3.126 -9.883 -2.491 1.00 88.00 88 ALA A O 1
ATOM 673 N N . ILE A 1 89 ? -1.552 -8.953 -1.173 1.00 84.94 89 ILE A N 1
ATOM 674 C CA . ILE A 1 89 ? -0.555 -8.701 -2.230 1.00 84.94 89 ILE A CA 1
ATOM 675 C C . ILE A 1 89 ? 0.522 -9.794 -2.306 1.00 84.94 89 ILE A C 1
ATOM 677 O O . ILE A 1 89 ? 1.394 -9.791 -3.172 1.00 84.94 89 ILE A O 1
ATOM 681 N N . ALA A 1 90 ? 0.486 -10.729 -1.364 1.00 81.81 90 ALA A N 1
ATOM 682 C CA . ALA A 1 90 ? 1.375 -11.872 -1.268 1.00 81.81 90 ALA A CA 1
ATOM 683 C C . ALA A 1 90 ? 0.641 -13.002 -0.547 1.00 81.81 90 ALA A C 1
ATOM 685 O O . ALA A 1 90 ? -0.314 -12.745 0.185 1.00 81.81 90 ALA A O 1
ATOM 686 N N . THR A 1 91 ? 1.089 -14.238 -0.738 1.00 75.62 91 THR A N 1
ATOM 687 C CA . THR A 1 91 ? 0.621 -15.381 0.050 1.00 75.62 91 THR A CA 1
ATOM 688 C C . THR A 1 91 ? 1.359 -15.360 1.387 1.00 75.62 91 THR A C 1
ATOM 690 O O . THR A 1 91 ? 2.550 -15.677 1.388 1.00 75.62 91 THR A O 1
ATOM 693 N N . PRO A 1 92 ? 0.714 -14.979 2.507 1.00 58.53 92 PRO A N 1
ATOM 694 C CA . PRO A 1 92 ? 1.419 -14.911 3.770 1.00 58.53 92 PRO A CA 1
ATOM 695 C C . PRO A 1 92 ? 1.719 -16.329 4.252 1.00 58.53 92 PRO A C 1
ATOM 697 O O . PRO A 1 92 ? 0.802 -17.145 4.375 1.00 58.53 92 PRO A O 1
ATOM 700 N N . GLY A 1 93 ? 2.992 -16.638 4.495 1.00 52.88 93 GLY A N 1
ATOM 701 C CA . GLY A 1 93 ? 3.388 -17.947 5.029 1.00 52.88 93 GLY A CA 1
ATOM 702 C C . GLY A 1 93 ? 4.437 -18.731 4.246 1.00 52.88 93 GLY A C 1
ATOM 703 O O . GLY A 1 93 ? 4.565 -19.933 4.481 1.00 52.88 93 GLY A O 1
ATOM 704 N N . ARG A 1 94 ? 5.223 -18.106 3.362 1.00 41.81 94 ARG A N 1
ATOM 705 C CA . ARG A 1 94 ? 6.423 -18.762 2.817 1.00 41.81 94 ARG A CA 1
ATOM 706 C C . ARG A 1 94 ? 7.683 -17.947 3.075 1.00 41.81 94 ARG A C 1
ATOM 708 O O . ARG A 1 94 ? 8.379 -17.558 2.147 1.00 41.81 94 ARG A O 1
ATOM 715 N N . ILE A 1 95 ? 8.001 -17.774 4.355 1.00 36.25 95 ILE A N 1
ATOM 716 C CA . ILE A 1 95 ? 9.378 -17.510 4.770 1.00 36.25 95 ILE A CA 1
ATOM 717 C C . ILE A 1 95 ? 10.087 -18.870 4.795 1.00 36.25 95 ILE A C 1
ATOM 719 O O . ILE A 1 95 ? 9.801 -19.712 5.649 1.00 36.25 95 ILE A O 1
ATOM 723 N N . ARG A 1 96 ? 10.966 -19.100 3.822 1.00 37.56 96 ARG A N 1
ATOM 724 C CA . ARG A 1 96 ? 12.087 -20.031 3.936 1.00 37.56 96 ARG A CA 1
ATOM 725 C C . ARG A 1 96 ? 13.347 -19.274 3.558 1.00 37.56 96 ARG A C 1
ATOM 727 O O . ARG A 1 96 ? 13.248 -18.471 2.605 1.00 37.56 96 ARG A O 1
#

Mean predicted aligned error: 7.05 Å

InterPro domains:
  IPR003770 Endolytic murein transglycosylase [PF02618] (10-94)
  IPR003770 Endolytic murein transglycosylase [PTHR30518] (11-94)
  IPR003770 Endolytic murein transglycosylase [TIGR00247] (9-94)

Foldseek 3Di:
DVVVVVVVVVFLVQQLLLLLVVVVVVDPPSPVLNVLQVVCQVVQHQSQGPLQLCLQCPPVCPPDDDPVSLVDDGQRNSSPDTHTRPGHSDRRDDDD

Solvent-accessible surface area (backbone atoms only — not comparable to full-atom values): 5618 Å² total; per-residue (Å²): 116,71,68,61,56,55,51,51,53,51,48,51,52,46,20,51,46,12,50,46,54,56,53,39,75,74,34,97,60,42,70,63,57,45,53,51,43,54,52,24,49,75,74,64,32,53,52,60,45,67,68,37,36,50,54,58,47,48,88,74,52,80,89,67,87,51,72,67,61,57,69,46,81,46,81,32,19,19,65,66,40,67,45,79,49,92,56,50,78,44,80,71,86,76,90,126